Protein AF-A0A4W5LKP6-F1 (afdb_monomer_lite)

Foldseek 3Di:
DDPPDDPCPPPDPVNVVVVVVVVVVVVVVVVVVVVVVVVVVVVVVVVVVPVCVVVVVVVVVVCVVVVVVCVLPVDDPDPDCVVVVVVVVVVVVVVVVVVVLQVQLCVQDPVPDPDRDLQSSQVSLVVDPVNVVCCVVSPDDDDPVVVVVVCVVDVDPPPDD

Sequence (161 aa):
MTRRQKPWKNLTMDTLEELALVMAAMQKNMAAYREIWQELDSIVEEVHSLSFNVEQEVMMRNHITATLQDKLLNNDIATGHTRDILSTLITLEKELFVQHLALSSFNNGPGKDQTLLYSDLANTVEEKETFQFLTDILPKKILVRDYLKLLEENPIEEADN

InterPro domains:
  IPR009072 Histone-fold [G3DSA:1.10.20.10] (74-142)
  IPR009072 Histone-fold [SSF47113] (89-141)
  IPR028744 Cation channel sperm-associated protein 4 [PTHR47077] (6-97)

Structure (mmCIF, N/CA/C/O backbone):
data_AF-A0A4W5LKP6-F1
#
_entry.id   AF-A0A4W5LKP6-F1
#
loop_
_atom_site.group_PDB
_atom_site.id
_atom_site.type_symbol
_atom_site.label_atom_id
_atom_site.label_alt_id
_atom_site.label_comp_id
_atom_site.label_asym_id
_atom_site.label_entity_id
_atom_site.label_seq_id
_atom_site.pdbx_PDB_ins_code
_atom_site.Cartn_x
_atom_site.Cartn_y
_atom_site.Cartn_z
_atom_site.occupancy
_atom_site.B_iso_or_equiv
_atom_site.auth_seq_id
_atom_site.auth_comp_id
_atom_site.auth_asym_id
_atom_site.auth_atom_id
_atom_site.pdbx_PDB_model_num
ATOM 1 N N . MET A 1 1 ? 13.181 -31.151 -61.006 1.00 35.91 1 MET A N 1
ATOM 2 C CA . MET A 1 1 ? 13.962 -31.503 -59.798 1.00 35.91 1 MET A CA 1
ATOM 3 C C . MET A 1 1 ? 14.952 -30.381 -59.499 1.00 35.91 1 MET A C 1
ATOM 5 O O . MET A 1 1 ? 16.002 -30.310 -60.123 1.00 35.91 1 MET A O 1
ATOM 9 N N . THR A 1 2 ? 14.604 -29.456 -58.608 1.00 45.09 2 THR A N 1
ATOM 10 C CA . THR A 1 2 ? 15.450 -28.310 -58.241 1.00 45.09 2 THR A CA 1
ATOM 11 C C . THR A 1 2 ? 16.468 -28.759 -57.192 1.00 45.09 2 THR A C 1
ATOM 13 O O . THR A 1 2 ? 16.099 -29.091 -56.066 1.00 45.09 2 THR A O 1
ATOM 16 N N . ARG A 1 3 ? 17.758 -28.822 -57.558 1.00 53.28 3 ARG A N 1
ATOM 17 C CA . ARG A 1 3 ? 18.841 -29.083 -56.595 1.00 53.28 3 ARG A CA 1
ATOM 18 C C . ARG A 1 3 ? 18.823 -27.973 -55.547 1.00 53.28 3 ARG A C 1
ATOM 20 O O . ARG A 1 3 ? 19.173 -26.840 -55.859 1.00 53.28 3 ARG A O 1
ATOM 27 N N . ARG A 1 4 ? 18.464 -28.303 -54.304 1.00 54.31 4 ARG A N 1
ATOM 28 C CA . ARG A 1 4 ? 18.706 -27.427 -53.153 1.00 54.31 4 ARG A CA 1
ATOM 29 C C . ARG A 1 4 ? 20.220 -27.224 -53.038 1.00 54.31 4 ARG A C 1
ATOM 31 O O . ARG A 1 4 ? 20.940 -28.133 -52.624 1.00 54.31 4 ARG A O 1
ATOM 38 N N . GLN A 1 5 ? 20.729 -26.074 -53.479 1.00 60.44 5 GLN A N 1
ATOM 39 C CA . GLN A 1 5 ? 22.098 -25.680 -53.163 1.00 60.44 5 GLN A CA 1
ATOM 40 C C . GLN A 1 5 ? 22.194 -25.523 -51.643 1.00 60.44 5 GLN A C 1
ATOM 42 O O . GLN A 1 5 ? 21.361 -24.861 -51.029 1.00 60.44 5 GLN A O 1
ATOM 47 N N . LYS A 1 6 ? 23.185 -26.180 -51.028 1.00 61.56 6 LYS A N 1
ATOM 48 C CA . LYS A 1 6 ? 23.495 -25.974 -49.610 1.00 61.56 6 LYS A CA 1
ATOM 49 C C . LYS A 1 6 ? 23.804 -24.476 -49.404 1.00 61.56 6 LYS A C 1
ATOM 51 O O . LYS A 1 6 ? 24.618 -23.958 -50.168 1.00 61.56 6 LYS A O 1
ATOM 56 N N . PRO A 1 7 ? 23.194 -23.801 -48.413 1.00 61.34 7 PRO A N 1
ATOM 57 C CA . PRO A 1 7 ? 23.232 -22.336 -48.276 1.00 61.34 7 PRO A CA 1
ATOM 58 C C . PRO A 1 7 ? 24.637 -21.762 -48.021 1.00 61.34 7 PRO A C 1
ATOM 60 O O . PRO A 1 7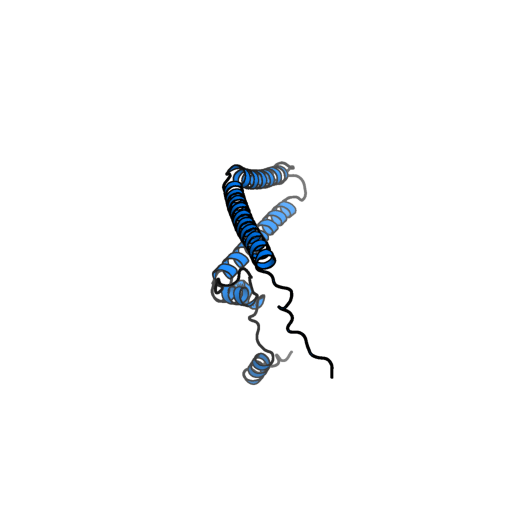 ? 24.878 -20.584 -48.225 1.00 61.34 7 PRO A O 1
ATOM 63 N N . TRP A 1 8 ? 25.587 -22.615 -47.646 1.00 60.88 8 TRP A N 1
ATOM 64 C CA . TRP A 1 8 ? 26.955 -22.263 -47.264 1.00 60.88 8 TRP A CA 1
ATOM 65 C C . TRP A 1 8 ? 27.932 -22.115 -48.440 1.00 60.88 8 TRP A C 1
ATOM 67 O O . TRP A 1 8 ? 29.123 -21.934 -48.226 1.00 60.88 8 TRP A O 1
ATOM 77 N N . LYS A 1 9 ? 27.465 -22.228 -49.691 1.00 63.06 9 LYS A N 1
ATOM 78 C CA . LYS A 1 9 ? 28.341 -22.185 -50.878 1.00 63.06 9 LYS A CA 1
ATOM 79 C C . LYS A 1 9 ? 28.959 -20.812 -51.168 1.00 63.06 9 LYS A C 1
ATOM 81 O O . LYS A 1 9 ? 29.905 -20.757 -51.943 1.00 63.06 9 LYS A O 1
ATOM 86 N N . ASN A 1 10 ? 28.445 -19.753 -50.543 1.00 64.50 10 ASN A N 1
ATOM 87 C CA . ASN A 1 10 ? 28.951 -18.384 -50.674 1.00 64.50 10 ASN A CA 1
ATOM 88 C C . ASN A 1 10 ? 29.767 -17.935 -49.449 1.00 64.50 10 ASN A C 1
ATOM 90 O O . ASN A 1 10 ? 30.127 -16.768 -49.362 1.00 64.50 10 ASN A O 1
ATOM 94 N N . LEU A 1 11 ? 30.018 -18.838 -48.495 1.00 68.88 11 LEU A N 1
ATOM 95 C CA . LEU A 1 11 ? 30.808 -18.544 -47.307 1.00 68.88 11 LEU A CA 1
ATOM 96 C C . LEU A 1 11 ? 32.290 -18.713 -47.660 1.00 68.88 11 LEU A C 1
ATOM 98 O O . LEU A 1 11 ? 32.785 -19.836 -47.775 1.00 68.88 11 LEU A O 1
ATOM 102 N N . THR A 1 12 ? 32.974 -17.600 -47.903 1.00 80.00 12 THR A N 1
ATOM 103 C CA . THR A 1 12 ? 34.428 -17.561 -48.098 1.00 80.00 12 THR A CA 1
ATOM 104 C C . THR A 1 12 ? 35.130 -17.337 -46.759 1.00 80.00 12 THR A C 1
ATOM 106 O O . THR A 1 12 ? 34.509 -16.909 -45.785 1.00 80.00 12 THR A O 1
ATOM 109 N N . MET A 1 13 ? 36.431 -17.628 -46.693 1.00 78.00 13 MET A N 1
ATOM 110 C CA . MET A 1 13 ? 37.240 -17.345 -45.501 1.00 78.00 13 MET A CA 1
ATOM 111 C C . MET A 1 13 ? 37.140 -15.866 -45.097 1.00 78.00 13 MET A C 1
ATOM 113 O O . MET A 1 13 ? 36.916 -15.565 -43.931 1.00 78.00 13 MET A O 1
ATOM 117 N N . ASP A 1 14 ? 37.154 -14.967 -46.081 1.00 80.69 14 ASP A N 1
ATOM 118 C CA . ASP A 1 14 ? 37.006 -13.525 -45.872 1.00 80.69 14 ASP A CA 1
ATOM 119 C C . ASP A 1 14 ? 35.677 -13.180 -45.172 1.00 80.69 14 ASP A C 1
ATOM 121 O O . ASP A 1 14 ? 35.660 -12.444 -44.189 1.00 80.69 14 ASP A O 1
ATOM 125 N N . THR A 1 15 ? 34.556 -13.795 -45.586 1.00 82.44 15 THR A N 1
ATOM 126 C CA . THR A 1 15 ? 33.260 -13.585 -44.907 1.00 82.44 15 THR A CA 1
ATOM 127 C C . THR A 1 15 ? 33.245 -14.113 -43.469 1.00 82.44 15 THR A C 1
ATOM 129 O O . THR A 1 15 ? 32.515 -13.590 -42.631 1.00 82.44 15 THR A O 1
ATOM 132 N N . LEU A 1 16 ? 34.045 -15.137 -43.151 1.00 81.62 16 LEU A N 1
ATOM 133 C CA . LEU A 1 16 ? 34.185 -15.648 -41.783 1.00 81.62 16 LEU A CA 1
ATOM 134 C C . LEU A 1 16 ? 35.034 -14.717 -40.909 1.00 81.62 16 LEU A C 1
ATOM 136 O O . LEU A 1 16 ? 34.708 -14.534 -39.735 1.00 81.62 16 LEU A O 1
ATOM 140 N N . GLU A 1 17 ? 36.081 -14.108 -41.466 1.00 85.69 17 GLU A N 1
ATOM 141 C CA . GLU A 1 17 ? 36.898 -13.106 -40.772 1.00 85.69 17 GLU A CA 1
ATOM 142 C C . GLU A 1 17 ? 36.093 -11.831 -40.476 1.00 85.69 17 GLU A C 1
ATOM 144 O O . GLU A 1 17 ? 36.121 -11.331 -39.348 1.00 85.69 17 GLU A O 1
ATOM 149 N N . GLU A 1 18 ? 35.291 -11.360 -41.434 1.00 88.19 18 GLU A N 1
ATOM 150 C CA . GLU A 1 18 ? 34.370 -10.232 -41.233 1.00 88.19 18 GLU A CA 1
ATOM 151 C C . GLU A 1 18 ? 33.335 -10.526 -40.135 1.00 88.19 18 GLU A C 1
ATOM 153 O O . GLU A 1 18 ? 33.100 -9.695 -39.252 1.00 88.19 18 GLU A O 1
ATOM 158 N N . LEU A 1 19 ? 32.754 -11.731 -40.127 1.00 87.19 19 LEU A N 1
ATOM 159 C CA . LEU A 1 19 ? 31.827 -12.158 -39.074 1.00 87.19 19 LEU A CA 1
ATOM 160 C C . LEU A 1 19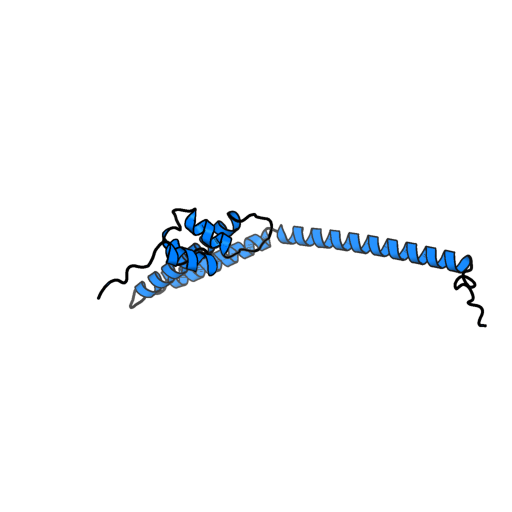 ? 32.507 -12.229 -37.700 1.00 87.19 19 LEU A C 1
ATOM 162 O O . LEU A 1 19 ? 31.902 -11.833 -36.702 1.00 87.19 19 LEU A O 1
ATOM 166 N N . ALA A 1 20 ? 33.757 -12.692 -37.628 1.00 87.19 20 ALA A N 1
ATOM 167 C CA . ALA A 1 20 ? 34.526 -12.712 -36.385 1.00 87.19 20 ALA A CA 1
ATOM 168 C C . ALA A 1 20 ? 34.763 -11.298 -35.837 1.00 87.19 20 ALA A C 1
ATOM 170 O O . ALA A 1 20 ? 34.614 -11.070 -34.632 1.00 87.19 20 ALA A O 1
ATOM 171 N N . LEU A 1 21 ? 35.047 -10.336 -36.718 1.00 88.38 21 LEU A N 1
ATOM 172 C CA . LEU A 1 21 ? 35.202 -8.931 -36.350 1.00 88.38 21 LEU A CA 1
ATOM 173 C C . LEU A 1 21 ? 33.900 -8.347 -35.777 1.00 88.38 21 LEU A C 1
ATOM 175 O O . LEU A 1 21 ? 33.915 -7.681 -34.740 1.00 88.38 21 LEU A O 1
ATOM 179 N N . VAL A 1 22 ? 32.763 -8.637 -36.419 1.00 92.56 22 VAL A N 1
ATOM 180 C CA . VAL A 1 22 ? 31.435 -8.197 -35.959 1.00 92.56 22 VAL A CA 1
ATOM 181 C C . VAL A 1 22 ? 31.086 -8.814 -34.606 1.00 92.56 22 VAL A C 1
ATOM 183 O O . VAL A 1 22 ? 30.615 -8.105 -33.717 1.00 92.56 22 VAL A O 1
ATOM 186 N N . MET A 1 23 ? 31.356 -10.106 -34.406 1.00 89.06 23 MET A N 1
ATOM 187 C CA . MET A 1 23 ? 31.127 -10.766 -33.116 1.00 89.06 23 MET A CA 1
ATOM 188 C C . MET A 1 23 ? 31.977 -10.148 -32.003 1.00 89.06 23 MET A C 1
ATOM 190 O O . MET A 1 23 ? 31.448 -9.860 -30.929 1.00 89.06 23 MET A O 1
ATOM 194 N N . ALA A 1 24 ? 33.259 -9.878 -32.262 1.00 89.94 24 ALA A N 1
ATOM 195 C CA . ALA A 1 24 ? 34.132 -9.210 -31.299 1.00 89.94 24 ALA A CA 1
ATOM 196 C C . ALA A 1 24 ? 33.631 -7.793 -30.961 1.00 89.94 24 ALA A C 1
ATOM 198 O O . ALA A 1 24 ? 33.614 -7.396 -29.793 1.00 89.94 24 ALA A O 1
ATOM 199 N N . ALA A 1 25 ? 33.157 -7.041 -31.960 1.00 91.12 25 ALA A N 1
ATOM 200 C CA . ALA A 1 25 ? 32.572 -5.718 -31.755 1.00 91.12 25 ALA A CA 1
ATOM 201 C C . ALA A 1 25 ? 31.270 -5.772 -30.933 1.00 91.12 25 ALA A C 1
ATOM 203 O O . ALA A 1 25 ? 31.084 -4.961 -3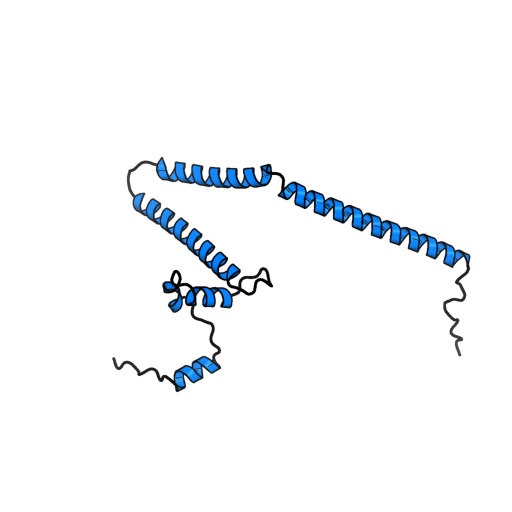0.025 1.00 91.12 25 ALA A O 1
ATOM 204 N N . MET A 1 26 ? 30.392 -6.746 -31.195 1.00 92.31 26 MET A N 1
ATOM 205 C CA . MET A 1 26 ? 29.167 -6.955 -30.413 1.00 92.31 26 MET A CA 1
ATOM 206 C C . MET A 1 26 ? 29.476 -7.330 -28.964 1.00 92.31 26 MET A C 1
ATOM 208 O O . MET A 1 26 ? 28.872 -6.776 -28.049 1.00 92.31 26 MET A O 1
ATOM 212 N N . GLN A 1 27 ? 30.442 -8.221 -28.737 1.00 92.12 27 GLN A N 1
ATOM 213 C CA . GLN A 1 27 ? 30.879 -8.590 -27.389 1.00 92.12 27 GLN A CA 1
ATOM 214 C C . GLN A 1 27 ? 31.433 -7.385 -26.628 1.00 92.12 27 GLN A C 1
ATOM 216 O O . GLN A 1 27 ? 31.086 -7.177 -25.466 1.00 92.12 27 GLN A O 1
ATOM 221 N N . LYS A 1 28 ? 32.234 -6.552 -27.299 1.00 92.69 28 LYS A N 1
ATOM 222 C CA . LYS A 1 28 ? 32.749 -5.309 -26.720 1.00 92.69 28 LYS A CA 1
ATOM 223 C C . LYS A 1 28 ? 31.626 -4.331 -26.363 1.00 92.69 28 LYS A C 1
ATOM 225 O O . LYS A 1 28 ? 31.669 -3.727 -25.298 1.00 92.69 28 LYS A O 1
ATOM 230 N N . ASN A 1 29 ? 30.611 -4.202 -27.218 1.00 92.31 29 ASN A N 1
ATOM 231 C CA . ASN A 1 29 ? 29.446 -3.355 -26.950 1.00 92.31 29 ASN A CA 1
ATOM 232 C C . ASN A 1 29 ? 28.637 -3.865 -25.742 1.00 92.31 29 ASN A C 1
ATOM 234 O O . ASN A 1 29 ? 28.298 -3.099 -24.846 1.00 92.31 29 ASN A O 1
ATOM 238 N N . MET A 1 30 ? 28.412 -5.177 -25.656 1.00 92.06 30 MET A N 1
ATOM 239 C CA . MET A 1 30 ? 27.732 -5.793 -24.511 1.00 92.06 30 MET A CA 1
ATOM 240 C C . MET A 1 30 ? 28.481 -5.564 -23.191 1.00 92.06 30 MET A C 1
ATOM 242 O O . MET A 1 30 ? 27.846 -5.334 -22.163 1.00 92.06 30 MET A O 1
ATOM 246 N N . ALA A 1 31 ? 29.817 -5.606 -23.212 1.00 91.56 31 ALA A N 1
ATOM 247 C CA . ALA A 1 31 ? 30.635 -5.295 -22.041 1.00 91.56 31 ALA A CA 1
ATOM 248 C C . ALA A 1 31 ? 30.487 -3.824 -21.618 1.00 91.56 31 ALA A C 1
ATOM 250 O O . ALA A 1 31 ? 30.213 -3.558 -20.452 1.00 91.56 31 ALA A O 1
ATOM 251 N N . ALA A 1 32 ? 30.555 -2.889 -22.570 1.00 90.81 32 ALA A N 1
ATOM 252 C CA . ALA A 1 32 ? 30.364 -1.464 -22.295 1.00 90.81 32 ALA A CA 1
ATOM 253 C C . ALA A 1 32 ? 28.960 -1.156 -21.740 1.00 90.81 32 ALA A C 1
ATOM 255 O O . ALA A 1 32 ? 28.821 -0.383 -20.799 1.00 90.81 32 ALA A O 1
ATOM 256 N N . TYR A 1 33 ? 27.910 -1.799 -22.267 1.00 89.75 33 TYR A N 1
ATOM 257 C CA . TYR A 1 33 ? 26.549 -1.649 -21.736 1.00 89.75 33 TYR A CA 1
ATOM 258 C C . TYR A 1 33 ? 26.440 -2.107 -20.277 1.00 89.75 33 TYR A C 1
ATOM 260 O O . TYR A 1 33 ? 25.741 -1.483 -19.480 1.00 89.75 33 TYR A O 1
ATOM 268 N N . ARG A 1 34 ? 27.138 -3.191 -19.916 1.00 92.31 34 ARG A N 1
ATOM 269 C CA . ARG A 1 34 ? 27.191 -3.672 -18.532 1.00 92.31 34 ARG A CA 1
ATOM 270 C C . ARG A 1 34 ? 27.894 -2.666 -17.617 1.00 92.31 34 ARG A C 1
ATOM 272 O O . ARG A 1 34 ? 27.382 -2.429 -16.530 1.00 92.31 34 ARG A O 1
ATOM 279 N N . GLU A 1 35 ? 29.018 -2.093 -18.043 1.00 93.94 35 GLU A N 1
ATOM 280 C CA . GLU A 1 35 ? 29.744 -1.076 -17.263 1.00 93.94 35 GLU A CA 1
ATOM 281 C C . GLU A 1 35 ? 28.869 0.157 -17.011 1.00 93.94 35 GLU A C 1
ATOM 283 O O . GLU A 1 35 ? 28.712 0.570 -15.865 1.00 93.94 35 GLU A O 1
ATOM 288 N N . ILE A 1 36 ? 28.188 0.659 -18.047 1.00 94.38 36 ILE A N 1
ATOM 289 C CA . ILE A 1 36 ? 27.258 1.794 -17.924 1.00 94.38 36 ILE A CA 1
ATOM 290 C C . ILE A 1 36 ? 26.141 1.495 -16.913 1.00 94.38 36 ILE A C 1
ATOM 292 O O . ILE A 1 36 ? 25.774 2.357 -16.119 1.00 94.38 36 ILE A O 1
ATOM 296 N N . TRP A 1 37 ? 25.597 0.276 -16.920 1.00 93.31 37 TRP A N 1
ATOM 297 C CA . TRP A 1 37 ? 24.580 -0.121 -15.944 1.00 93.31 37 TRP A CA 1
ATOM 298 C C . TRP A 1 37 ? 25.106 -0.150 -14.513 1.00 93.31 37 TRP A C 1
ATOM 300 O O . TRP A 1 37 ? 24.395 0.266 -13.605 1.00 93.31 37 TRP A O 1
ATOM 310 N N . GLN A 1 38 ? 26.332 -0.632 -14.311 1.00 94.31 38 GLN A N 1
ATOM 311 C CA . GLN A 1 38 ? 26.958 -0.665 -12.989 1.00 94.31 38 GLN A CA 1
ATOM 312 C C . GLN A 1 38 ? 27.245 0.746 -12.465 1.00 94.31 38 GLN A C 1
ATOM 314 O O . GLN A 1 38 ? 27.033 1.010 -11.285 1.00 94.31 38 GLN A O 1
ATOM 319 N N . GLU A 1 39 ? 27.675 1.663 -13.335 1.00 94.88 39 GLU A N 1
ATOM 320 C CA . GLU A 1 39 ? 27.838 3.076 -12.978 1.00 94.88 39 GLU A CA 1
ATOM 321 C C . GLU A 1 39 ? 26.498 3.724 -12.614 1.00 94.88 39 GLU A C 1
ATOM 323 O O . GLU A 1 39 ? 26.411 4.421 -11.605 1.00 94.88 39 GLU A O 1
ATOM 328 N N . LEU A 1 40 ? 25.437 3.462 -13.385 1.00 92.75 40 LEU A N 1
ATOM 329 C CA . LEU A 1 40 ? 24.101 3.986 -13.092 1.00 92.75 40 LEU A CA 1
ATOM 330 C C . LEU A 1 40 ? 23.571 3.481 -11.744 1.00 92.75 40 LEU A C 1
ATOM 332 O O . LEU A 1 40 ? 23.053 4.275 -10.965 1.00 92.75 40 LEU A O 1
ATOM 336 N N . ASP A 1 41 ? 23.721 2.186 -11.466 1.00 91.06 41 ASP A N 1
ATOM 337 C CA . ASP A 1 41 ? 23.319 1.567 -10.197 1.00 91.06 41 ASP A CA 1
ATOM 338 C C . ASP A 1 41 ? 24.078 2.192 -9.014 1.00 91.06 41 ASP A C 1
ATOM 340 O O . ASP A 1 41 ? 23.478 2.607 -8.024 1.00 91.06 41 ASP A O 1
ATOM 344 N N . SER A 1 42 ? 25.391 2.398 -9.173 1.00 91.50 42 SER A N 1
ATOM 345 C CA . SER A 1 42 ? 26.217 3.092 -8.181 1.00 91.50 42 SER A CA 1
ATOM 346 C C . SER A 1 42 ? 25.777 4.541 -7.951 1.00 91.50 42 SER A C 1
ATOM 348 O O . SER A 1 42 ? 25.774 4.992 -6.809 1.00 91.50 42 SER A O 1
ATOM 350 N N . ILE A 1 43 ? 25.410 5.277 -9.006 1.00 88.81 43 ILE A N 1
ATOM 351 C CA . ILE A 1 43 ? 24.914 6.659 -8.895 1.00 88.81 43 ILE A CA 1
ATOM 352 C C . ILE A 1 43 ? 23.568 6.692 -8.166 1.00 88.81 43 ILE A C 1
ATOM 354 O O . ILE A 1 43 ? 23.334 7.587 -7.358 1.00 88.81 43 ILE A O 1
ATOM 358 N N . VAL A 1 44 ? 22.674 5.739 -8.437 1.00 85.75 44 VAL A N 1
ATOM 359 C CA . VAL A 1 44 ? 21.369 5.652 -7.765 1.00 85.75 44 VAL A CA 1
ATOM 360 C C . VAL A 1 44 ? 21.549 5.413 -6.267 1.00 85.75 44 VAL A C 1
ATOM 362 O O . VAL A 1 44 ? 20.943 6.129 -5.467 1.00 85.75 44 VAL A O 1
ATOM 365 N N . GLU A 1 45 ? 22.418 4.478 -5.886 1.00 83.69 45 GLU A N 1
ATOM 366 C CA . GLU A 1 45 ? 22.754 4.230 -4.481 1.00 83.69 45 GLU A CA 1
ATOM 367 C C . GLU A 1 45 ? 23.425 5.448 -3.833 1.00 83.69 45 GLU A C 1
ATOM 369 O O . GLU A 1 45 ? 23.066 5.835 -2.719 1.00 83.69 45 GLU A O 1
ATOM 374 N N . GLU A 1 46 ? 24.340 6.118 -4.540 1.00 85.25 46 GLU A N 1
ATOM 375 C CA . GLU A 1 46 ? 24.974 7.342 -4.049 1.00 85.25 46 GLU A CA 1
ATOM 376 C C . GLU A 1 46 ? 23.929 8.440 -3.802 1.00 85.25 46 GLU A C 1
ATOM 378 O O . GLU A 1 46 ? 23.870 8.979 -2.698 1.00 85.25 46 GLU A O 1
ATOM 383 N N . VAL A 1 47 ? 23.038 8.714 -4.760 1.00 77.75 47 VAL A N 1
ATOM 384 C CA . VAL A 1 47 ? 21.946 9.696 -4.623 1.00 77.75 47 VAL A CA 1
ATOM 385 C C . VAL A 1 47 ? 21.005 9.344 -3.473 1.00 77.75 47 VAL A C 1
ATOM 387 O O . VAL A 1 47 ? 20.585 10.235 -2.733 1.00 77.75 47 VAL A O 1
ATOM 390 N N . HIS A 1 48 ? 20.691 8.063 -3.295 1.00 69.25 48 HIS A N 1
ATOM 391 C CA . HIS A 1 48 ? 19.874 7.601 -2.178 1.00 69.25 48 HIS A CA 1
ATOM 392 C C . HIS A 1 48 ? 20.598 7.773 -0.827 1.00 69.25 48 HIS A C 1
ATOM 394 O O . HIS A 1 48 ? 19.966 8.069 0.187 1.00 69.25 48 HIS A O 1
ATOM 400 N N . SER A 1 49 ? 21.928 7.649 -0.817 1.00 72.75 49 SER A N 1
ATOM 401 C CA . SER A 1 49 ? 22.777 7.825 0.368 1.00 72.75 49 SER A CA 1
ATOM 402 C C . SER A 1 49 ? 23.123 9.282 0.700 1.00 72.75 49 SER A C 1
ATOM 404 O O . SER A 1 49 ? 23.518 9.568 1.834 1.00 72.75 49 SER A O 1
ATOM 406 N N . LEU A 1 50 ? 22.980 10.216 -0.251 1.00 72.00 50 LEU A N 1
ATOM 407 C CA . LEU A 1 50 ? 23.202 11.640 -0.009 1.00 72.00 50 LEU A CA 1
ATOM 408 C C . LEU A 1 50 ? 22.209 12.122 1.055 1.00 72.00 50 LEU A C 1
ATOM 410 O O . LEU A 1 50 ? 21.010 12.276 0.813 1.00 72.00 50 LEU A O 1
ATOM 414 N N . SER A 1 51 ? 22.744 12.405 2.243 1.00 58.47 51 SER A N 1
ATOM 415 C CA . SER A 1 51 ? 22.001 12.806 3.440 1.00 58.47 51 SER A CA 1
ATOM 416 C C . SER A 1 51 ? 21.046 13.970 3.200 1.00 58.47 51 SER A C 1
ATOM 418 O O . SER A 1 51 ? 20.042 14.063 3.885 1.00 58.47 51 SER A O 1
ATOM 420 N N . PHE A 1 52 ? 21.319 14.824 2.212 1.00 57.22 52 PHE A N 1
ATOM 421 C CA . PHE A 1 52 ? 20.480 15.957 1.841 1.00 57.22 52 PHE A CA 1
ATOM 422 C C . PHE A 1 52 ? 19.099 15.551 1.322 1.00 57.22 52 PHE A C 1
ATOM 424 O O . PHE A 1 52 ? 18.145 16.252 1.617 1.00 57.22 52 PHE A O 1
ATOM 431 N N . ASN A 1 53 ? 18.948 14.442 0.591 1.00 57.62 53 ASN A N 1
ATOM 432 C CA . ASN A 1 53 ? 17.620 14.027 0.122 1.00 57.62 53 ASN A CA 1
ATOM 433 C C . ASN A 1 53 ? 16.773 13.495 1.291 1.00 57.62 53 ASN A C 1
ATOM 435 O O . ASN A 1 53 ? 15.608 13.851 1.441 1.00 57.62 53 ASN A O 1
ATOM 439 N N . VAL A 1 54 ? 17.400 12.732 2.192 1.00 59.22 54 VAL A N 1
ATOM 440 C CA . VAL A 1 54 ? 16.778 12.262 3.441 1.00 59.22 54 VAL A CA 1
ATOM 441 C C . VAL A 1 54 ? 16.478 13.433 4.385 1.00 59.22 54 VAL A C 1
ATOM 443 O O . VAL A 1 54 ? 15.406 13.503 4.978 1.00 59.22 54 VAL A O 1
ATOM 446 N N . GLU A 1 55 ? 17.400 14.382 4.517 1.00 61.19 55 GLU A N 1
ATOM 447 C CA . GLU A 1 55 ? 17.268 15.554 5.379 1.00 61.19 55 GLU A CA 1
ATOM 448 C C . GLU A 1 55 ? 16.289 16.576 4.798 1.00 61.19 55 GLU A C 1
ATOM 450 O O . GLU A 1 55 ? 15.562 17.188 5.569 1.00 61.19 55 GLU A O 1
ATOM 455 N N . GLN A 1 56 ? 16.179 16.720 3.472 1.00 61.78 56 GLN A N 1
ATOM 456 C CA . GLN A 1 56 ? 15.125 17.505 2.825 1.00 61.78 56 GLN A CA 1
ATOM 457 C C . GLN A 1 56 ? 13.754 16.854 2.981 1.00 61.78 56 GLN A C 1
ATOM 459 O O . GLN A 1 56 ? 12.808 17.565 3.297 1.00 61.78 56 GLN A O 1
ATOM 464 N N . GLU A 1 57 ? 13.625 15.536 2.831 1.00 62.62 57 GLU A N 1
ATOM 465 C CA . GLU A 1 57 ? 12.387 14.803 3.134 1.00 62.62 57 GLU A CA 1
ATOM 466 C C . GLU A 1 57 ? 11.974 15.004 4.601 1.00 62.62 57 GLU A C 1
ATOM 468 O O . GLU A 1 57 ? 10.842 15.395 4.894 1.00 62.62 57 GLU A O 1
ATOM 473 N N . VAL A 1 58 ? 12.909 14.831 5.541 1.00 70.25 58 VAL A N 1
ATOM 474 C CA . VAL A 1 58 ? 12.671 15.039 6.978 1.00 70.25 58 VAL A CA 1
ATOM 475 C C . VAL A 1 58 ? 12.389 16.508 7.294 1.00 70.25 58 VAL A C 1
ATOM 477 O O . VAL A 1 58 ? 11.493 16.796 8.083 1.00 70.25 58 VAL A O 1
ATOM 480 N N . MET A 1 59 ? 13.092 17.452 6.672 1.00 68.44 59 MET A N 1
ATOM 481 C CA . MET A 1 59 ? 12.873 18.890 6.835 1.00 68.44 59 MET A CA 1
ATOM 482 C C . MET A 1 59 ? 11.531 19.312 6.243 1.00 68.44 59 MET A C 1
ATOM 484 O O . MET A 1 59 ? 10.829 20.084 6.885 1.00 68.44 59 MET A O 1
ATOM 488 N N . MET A 1 60 ? 11.128 18.788 5.082 1.00 65.44 60 MET A N 1
ATOM 489 C CA . MET A 1 60 ? 9.800 19.012 4.506 1.00 65.44 60 MET A CA 1
ATOM 490 C C . MET A 1 60 ? 8.724 18.428 5.414 1.00 65.44 60 MET A C 1
ATOM 492 O O . MET A 1 60 ? 7.755 19.117 5.721 1.00 65.44 60 MET A O 1
ATOM 496 N N . ARG A 1 61 ? 8.911 17.208 5.927 1.00 69.12 61 ARG A N 1
ATOM 497 C CA . ARG A 1 61 ? 7.982 16.573 6.871 1.00 69.12 61 ARG A CA 1
ATOM 498 C C . ARG A 1 61 ? 7.871 17.364 8.174 1.00 69.12 61 ARG A C 1
ATOM 500 O O . ARG A 1 61 ? 6.764 17.616 8.646 1.00 69.12 61 ARG A O 1
ATOM 507 N N . ASN A 1 62 ? 8.993 17.826 8.716 1.00 71.00 62 ASN A N 1
ATOM 508 C CA . ASN A 1 62 ? 9.044 18.666 9.910 1.00 71.00 62 ASN A CA 1
ATOM 509 C C . ASN A 1 62 ? 8.465 20.061 9.650 1.00 71.00 62 ASN A C 1
ATOM 511 O O . ASN A 1 62 ? 7.768 20.582 10.511 1.00 71.00 62 ASN A O 1
ATOM 515 N N . HIS A 1 63 ? 8.685 20.653 8.475 1.00 70.50 63 HIS A N 1
ATOM 516 C CA . HIS A 1 63 ? 8.125 21.948 8.089 1.00 70.50 63 HIS A CA 1
ATOM 517 C C . HIS A 1 63 ? 6.613 21.857 7.890 1.00 70.50 63 HIS A C 1
ATOM 519 O O . HIS A 1 63 ? 5.894 22.703 8.407 1.00 70.50 63 HIS A O 1
ATOM 525 N N . ILE A 1 64 ? 6.107 20.814 7.228 1.00 67.81 64 ILE A N 1
ATOM 526 C CA . ILE A 1 64 ? 4.668 20.535 7.120 1.00 67.81 64 ILE A CA 1
ATOM 527 C C . ILE A 1 64 ? 4.075 20.345 8.519 1.00 67.81 64 ILE A C 1
ATOM 529 O O . ILE A 1 64 ? 3.073 20.978 8.839 1.00 67.81 64 ILE A O 1
ATOM 533 N N . THR A 1 65 ? 4.729 19.554 9.375 1.00 64.94 65 THR A N 1
ATOM 534 C CA . THR A 1 65 ? 4.285 19.316 10.757 1.00 64.94 65 THR A CA 1
ATOM 535 C C . THR A 1 65 ? 4.267 20.611 11.566 1.00 64.94 65 THR A C 1
ATOM 537 O O . THR A 1 65 ? 3.269 20.911 12.207 1.00 64.94 65 THR A O 1
ATOM 540 N N . ALA A 1 66 ? 5.322 21.422 11.494 1.00 65.75 66 ALA A N 1
ATOM 541 C CA . ALA A 1 66 ? 5.431 22.683 12.218 1.00 65.75 66 ALA A CA 1
ATOM 542 C C . ALA A 1 66 ? 4.465 23.746 11.683 1.00 65.75 66 ALA A C 1
ATOM 544 O O . ALA A 1 66 ? 3.859 24.455 12.470 1.00 65.75 66 ALA A O 1
ATOM 545 N N . THR A 1 67 ? 4.269 23.838 10.366 1.00 64.12 67 THR A N 1
ATOM 546 C CA . THR A 1 67 ? 3.339 24.800 9.749 1.00 64.12 67 THR A CA 1
ATOM 547 C C . THR A 1 67 ? 1.891 24.415 10.032 1.00 64.12 67 THR A C 1
ATOM 549 O O . THR A 1 67 ? 1.043 25.283 10.227 1.00 64.12 67 THR A O 1
ATOM 552 N N . LEU A 1 68 ? 1.592 23.115 10.073 1.00 59.59 68 LEU A N 1
ATOM 553 C CA . LEU A 1 68 ? 0.293 22.614 10.500 1.00 59.59 68 LEU A CA 1
ATOM 554 C C . LEU A 1 68 ? 0.085 22.888 11.994 1.00 59.59 68 LEU A C 1
ATOM 556 O O . LEU A 1 68 ? -0.954 23.419 12.360 1.00 59.59 68 LEU A O 1
ATOM 560 N N . GLN A 1 69 ? 1.090 22.630 12.833 1.00 64.19 69 GLN A N 1
ATOM 561 C CA . GLN A 1 69 ? 1.065 22.944 14.263 1.00 64.19 69 GLN A CA 1
ATOM 562 C C . GLN A 1 69 ? 0.842 24.446 14.513 1.00 64.19 69 GLN A C 1
ATOM 564 O O . GLN A 1 69 ? 0.008 24.811 15.333 1.00 64.19 69 GLN A O 1
ATOM 569 N N . ASP A 1 70 ? 1.533 25.312 13.770 1.00 58.47 70 ASP A N 1
ATOM 570 C CA . ASP A 1 70 ? 1.440 26.774 13.855 1.00 58.47 70 ASP A CA 1
ATOM 571 C C . ASP A 1 70 ? 0.044 27.273 13.447 1.00 58.47 70 ASP A C 1
ATOM 573 O O . ASP A 1 70 ? -0.580 28.057 14.161 1.00 58.47 70 ASP A O 1
ATOM 577 N N . LYS A 1 71 ? -0.518 26.728 12.359 1.00 59.09 71 LYS A N 1
ATOM 578 C CA . LYS A 1 71 ? -1.898 27.018 11.929 1.00 59.09 71 LYS A CA 1
ATOM 579 C C . LYS A 1 71 ? -2.963 26.474 12.887 1.00 59.09 71 LYS A C 1
ATOM 581 O O . LYS A 1 71 ? -4.042 27.054 12.958 1.00 59.09 71 LYS A O 1
ATOM 586 N N . LEU A 1 72 ? -2.678 25.380 13.595 1.00 53.88 72 LEU A N 1
ATOM 587 C CA . LEU A 1 72 ? -3.597 24.736 14.541 1.00 53.88 72 LEU A CA 1
ATOM 588 C C . LEU A 1 72 ? -3.544 25.338 15.953 1.00 53.88 72 LEU A C 1
ATOM 590 O O . LEU A 1 72 ? -4.545 25.272 16.661 1.00 53.88 72 LEU A O 1
ATOM 594 N N . LEU A 1 73 ? -2.406 25.902 16.371 1.00 59.19 73 LEU A N 1
ATOM 595 C CA . LEU A 1 73 ? -2.219 26.457 17.717 1.00 59.19 73 LEU A CA 1
ATOM 596 C C . LEU A 1 73 ? -2.346 27.985 17.785 1.00 59.19 73 LEU A C 1
ATOM 598 O O . LEU A 1 73 ? -2.690 28.494 18.849 1.00 59.19 73 LEU A O 1
ATOM 602 N N . ASN A 1 74 ? -2.095 28.711 16.687 1.00 55.94 74 ASN A N 1
ATOM 603 C CA . ASN A 1 74 ? -2.054 30.180 16.704 1.00 55.94 74 ASN A CA 1
ATOM 604 C C . ASN A 1 74 ? -3.313 30.866 16.150 1.00 55.94 74 ASN A C 1
ATOM 606 O O . ASN A 1 74 ? -3.339 32.094 16.093 1.00 55.94 74 ASN A O 1
ATOM 610 N N . ASN A 1 75 ? -4.345 30.127 15.722 1.00 53.00 75 ASN A N 1
ATOM 611 C CA . ASN A 1 75 ? -5.641 30.739 15.413 1.00 53.00 75 ASN A CA 1
ATOM 612 C C . ASN A 1 75 ? -6.532 30.716 16.655 1.00 53.00 75 ASN A C 1
ATOM 614 O O . ASN A 1 75 ? -6.726 29.675 17.281 1.00 53.00 75 ASN A O 1
ATOM 618 N N . ASP A 1 76 ? -7.005 31.902 17.018 1.00 47.09 76 ASP A N 1
ATOM 619 C CA . ASP A 1 76 ? -7.533 32.246 18.325 1.00 47.09 76 ASP A CA 1
ATOM 620 C C . ASP A 1 76 ? -8.603 31.293 18.870 1.00 47.09 76 ASP A C 1
ATOM 622 O O . ASP A 1 76 ? -9.497 30.797 18.182 1.00 47.09 76 ASP A O 1
ATOM 626 N N . ILE A 1 77 ? -8.528 31.127 20.189 1.00 54.09 77 ILE A N 1
ATOM 627 C CA . ILE A 1 77 ? -9.503 30.503 21.080 1.00 54.09 77 ILE A CA 1
ATOM 628 C C . ILE A 1 77 ? -10.794 31.342 21.047 1.00 54.09 77 ILE A C 1
ATOM 630 O O . ILE A 1 77 ? -11.116 32.072 21.980 1.00 54.09 77 ILE A O 1
ATOM 634 N N . ALA A 1 78 ? -11.540 31.292 19.951 1.00 50.41 78 ALA A N 1
ATOM 635 C CA . ALA A 1 78 ? -12.842 31.927 19.842 1.00 50.41 78 ALA A CA 1
ATOM 636 C C . ALA A 1 78 ? -13.698 31.171 18.821 1.00 50.41 78 ALA A C 1
ATOM 638 O O . ALA A 1 78 ? -13.530 31.298 17.617 1.00 50.41 78 ALA A O 1
ATOM 639 N N . THR A 1 79 ? -14.686 30.432 19.332 1.00 48.62 79 THR A N 1
ATOM 640 C CA . THR A 1 79 ? -15.868 29.936 18.600 1.00 48.62 79 THR A CA 1
ATOM 641 C C . THR A 1 79 ? -15.648 28.746 17.638 1.00 48.62 79 THR A C 1
ATOM 643 O O . THR A 1 79 ? -15.325 28.898 16.474 1.00 48.62 79 THR A O 1
ATOM 646 N N . GLY A 1 80 ? -15.901 27.514 18.110 1.00 53.66 80 GLY A N 1
ATOM 647 C CA . GLY A 1 80 ? -16.087 26.321 17.252 1.00 53.66 80 GLY A CA 1
ATOM 648 C C . GLY A 1 80 ? -14.896 25.358 17.110 1.00 53.66 80 GLY A C 1
ATOM 649 O O . GLY A 1 80 ? -15.117 24.164 16.904 1.00 53.66 80 GLY A O 1
ATOM 650 N N . HIS A 1 81 ? -13.664 25.819 17.333 1.00 52.59 81 HIS A N 1
ATOM 651 C CA . HIS A 1 81 ? -12.440 25.075 16.998 1.00 52.59 81 HIS A CA 1
ATOM 652 C C . HIS A 1 81 ? -12.092 23.855 17.857 1.00 52.59 81 HIS A C 1
ATOM 654 O O . HIS A 1 81 ? -11.319 23.017 17.411 1.00 52.59 81 HIS A O 1
ATOM 660 N N . THR A 1 82 ? -12.663 23.661 19.051 1.00 49.56 82 THR A N 1
ATOM 661 C CA . THR A 1 82 ? -12.407 22.422 19.818 1.00 49.56 82 THR A CA 1
ATOM 662 C C . THR A 1 82 ? -12.883 21.184 19.058 1.00 49.56 82 THR A C 1
ATOM 664 O O . THR A 1 82 ? -12.224 20.150 19.101 1.00 49.56 82 THR A O 1
ATOM 667 N N . ARG A 1 83 ? -13.995 21.287 18.314 1.00 52.41 83 ARG A N 1
ATOM 668 C CA . ARG A 1 83 ? -14.457 20.201 17.437 1.00 52.41 83 ARG A CA 1
ATOM 669 C C . ARG A 1 83 ? -13.463 19.950 16.305 1.00 52.41 83 ARG A C 1
ATOM 671 O O . ARG A 1 83 ? -13.212 18.794 15.984 1.00 52.41 83 ARG A O 1
ATOM 678 N N . ASP A 1 84 ? -12.879 21.010 15.757 1.00 65.69 84 ASP A N 1
ATOM 679 C CA . ASP A 1 84 ? -11.915 20.922 14.662 1.00 65.69 84 ASP A CA 1
ATOM 680 C C . ASP A 1 84 ? -10.585 20.331 15.142 1.00 65.69 84 ASP A C 1
ATOM 682 O O . ASP A 1 84 ? -10.071 19.426 14.500 1.00 65.69 84 ASP A O 1
ATOM 686 N N . ILE A 1 85 ? -10.084 20.733 16.316 1.00 71.69 85 ILE A N 1
ATOM 687 C CA . ILE A 1 85 ? -8.878 20.167 16.944 1.00 71.69 85 ILE A CA 1
ATOM 688 C C . ILE A 1 85 ? -9.083 18.688 17.288 1.00 71.69 85 ILE A C 1
ATOM 690 O O . ILE A 1 85 ? -8.225 17.855 17.015 1.00 71.69 85 ILE A O 1
ATOM 694 N N . LEU A 1 86 ? -10.231 18.323 17.863 1.00 70.31 86 LEU A N 1
ATOM 695 C CA . LEU A 1 86 ? -10.537 16.915 18.121 1.00 70.31 86 LEU A CA 1
ATOM 696 C C . LEU A 1 86 ? -10.635 16.127 16.810 1.00 70.31 86 LEU A C 1
ATOM 698 O O . LEU A 1 86 ? -10.123 15.016 16.726 1.00 70.31 86 LEU A O 1
ATOM 702 N N . SER A 1 87 ? -11.235 16.707 15.769 1.00 71.50 87 SER A N 1
ATOM 703 C CA . SER A 1 87 ? -11.319 16.079 14.450 1.00 71.50 87 SER A CA 1
ATOM 704 C C . SER A 1 87 ? -9.944 15.899 13.805 1.00 71.50 87 SER A C 1
ATOM 706 O O . SER A 1 87 ? -9.697 14.853 13.203 1.00 71.50 87 SER A O 1
ATOM 708 N N . THR A 1 88 ? -9.038 16.873 13.920 1.00 74.50 88 THR A N 1
ATOM 709 C CA . THR A 1 88 ? -7.675 16.749 13.384 1.00 74.50 88 THR A CA 1
ATOM 710 C C . THR A 1 88 ? -6.864 15.715 14.155 1.00 74.50 88 THR A C 1
ATOM 712 O O . THR A 1 88 ? -6.225 14.875 13.524 1.00 74.50 88 THR A O 1
ATOM 715 N N . LEU A 1 89 ? -6.958 15.691 15.488 1.00 77.94 89 LEU A N 1
ATOM 716 C CA . LEU A 1 89 ? -6.310 14.672 16.321 1.00 77.94 89 LEU A CA 1
ATOM 717 C C . LEU A 1 89 ? -6.820 13.262 16.001 1.00 77.94 89 LEU A C 1
ATOM 719 O O . LEU A 1 89 ? -6.014 12.362 15.785 1.00 77.94 89 LEU A O 1
ATOM 723 N N . ILE A 1 90 ? -8.138 13.081 15.876 1.00 77.81 90 ILE A N 1
ATOM 724 C CA . ILE A 1 90 ? -8.745 11.801 15.475 1.00 77.81 90 ILE A CA 1
ATOM 725 C C . ILE A 1 90 ? -8.281 11.390 14.073 1.00 77.81 90 ILE A C 1
ATOM 727 O O . ILE A 1 90 ? -8.065 10.209 13.812 1.00 77.81 90 ILE A O 1
ATOM 731 N N . THR A 1 91 ? -8.144 12.342 13.148 1.00 81.44 91 THR A N 1
ATOM 732 C CA . THR A 1 91 ? -7.676 12.051 11.784 1.00 81.44 91 THR A CA 1
ATOM 733 C C . THR A 1 91 ? -6.230 11.562 11.799 1.00 81.44 91 THR A C 1
ATOM 735 O O . THR A 1 91 ? -5.927 10.551 11.171 1.00 81.44 91 THR A O 1
ATOM 738 N N . LEU A 1 92 ? -5.369 12.225 12.573 1.00 81.94 92 LEU A N 1
ATOM 739 C CA . LEU A 1 92 ? -3.969 11.839 12.731 1.00 81.94 92 LEU A CA 1
ATOM 740 C C . LEU A 1 92 ? -3.825 10.467 13.403 1.00 81.94 92 LEU A C 1
ATOM 742 O O . LEU A 1 92 ? -3.047 9.630 12.947 1.00 81.94 92 LEU A O 1
ATOM 746 N N . GLU A 1 93 ? -4.595 10.215 14.463 1.00 81.69 93 GLU A N 1
ATOM 747 C CA . GLU A 1 93 ? -4.604 8.926 15.157 1.00 81.69 93 GLU A CA 1
ATOM 748 C C . GLU A 1 93 ? -5.049 7.796 14.220 1.00 81.69 93 GLU A C 1
ATOM 750 O O . GLU A 1 93 ? -4.406 6.748 14.167 1.00 81.69 93 GLU A O 1
ATOM 755 N N . LYS A 1 94 ? -6.095 8.024 13.414 1.00 84.88 94 LYS A N 1
ATOM 756 C CA . LYS A 1 94 ? -6.557 7.060 12.405 1.00 84.88 94 LYS A CA 1
ATOM 757 C C . LYS A 1 94 ? -5.503 6.785 11.338 1.00 84.88 94 LYS A C 1
ATOM 759 O O . LYS A 1 94 ? -5.331 5.632 10.950 1.00 84.88 94 LYS A O 1
ATOM 764 N N . GLU A 1 95 ? -4.802 7.810 10.863 1.00 84.69 95 GLU A N 1
ATOM 765 C CA . GLU A 1 95 ? -3.732 7.640 9.878 1.00 84.69 95 GLU A CA 1
ATOM 766 C C . GLU A 1 95 ? -2.589 6.785 10.445 1.00 84.69 95 GLU A C 1
ATOM 768 O O . GLU A 1 95 ? -2.168 5.809 9.818 1.00 84.69 95 GLU A O 1
ATOM 773 N N . LEU A 1 96 ? -2.147 7.093 11.667 1.00 87.62 96 LEU A N 1
ATOM 774 C CA . LEU A 1 96 ? -1.096 6.338 12.345 1.00 87.62 96 LEU A CA 1
ATOM 775 C C . LEU A 1 96 ? -1.530 4.896 12.641 1.00 87.62 96 LEU A C 1
ATOM 777 O O . LEU A 1 96 ? -0.741 3.964 12.481 1.00 87.62 96 LEU A O 1
ATOM 781 N N . PHE A 1 97 ? -2.794 4.704 13.020 1.00 91.38 97 PHE A N 1
ATOM 782 C CA . PHE A 1 97 ? -3.379 3.388 13.237 1.00 91.38 97 PHE A CA 1
ATOM 783 C C . PHE A 1 97 ? -3.330 2.527 11.968 1.00 91.38 97 PHE A C 1
ATOM 785 O O . PHE A 1 97 ? -2.846 1.394 12.012 1.00 91.38 97 PHE A O 1
ATOM 792 N N . VAL A 1 98 ? -3.771 3.068 10.827 1.00 91.06 98 VAL A N 1
ATOM 793 C CA . VAL A 1 98 ? -3.753 2.351 9.540 1.00 91.06 98 VAL A CA 1
ATOM 794 C C . VAL A 1 98 ? -2.321 1.999 9.130 1.00 91.06 98 VAL A C 1
ATOM 796 O O . VAL A 1 98 ? -2.071 0.867 8.714 1.00 91.06 98 VAL A O 1
ATOM 799 N N . GLN A 1 99 ? -1.367 2.921 9.301 1.00 90.44 99 GLN A N 1
ATOM 800 C CA . GLN A 1 99 ? 0.051 2.651 9.035 1.00 90.44 99 GLN A CA 1
ATOM 801 C C . GLN A 1 99 ? 0.593 1.525 9.927 1.00 90.44 99 GLN A C 1
ATOM 803 O O . GLN A 1 99 ? 1.245 0.601 9.435 1.00 90.44 99 GLN A O 1
ATOM 808 N N . HIS A 1 100 ? 0.299 1.563 11.230 1.00 92.00 100 HIS A N 1
ATOM 809 C CA . HIS A 1 100 ? 0.763 0.554 12.180 1.00 92.00 100 HIS A CA 1
ATOM 810 C C . HIS A 1 100 ? 0.172 -0.835 11.901 1.00 92.00 100 HIS A C 1
ATOM 812 O O . HIS A 1 100 ? 0.884 -1.842 11.988 1.00 92.00 100 HIS A O 1
ATOM 818 N N . LEU A 1 101 ? -1.109 -0.893 11.533 1.00 90.81 101 LEU A N 1
ATOM 819 C CA . LEU A 1 101 ? -1.795 -2.125 11.153 1.00 90.81 101 LEU A CA 1
ATOM 820 C C . LEU A 1 101 ? -1.218 -2.709 9.855 1.00 90.81 101 LEU A C 1
ATOM 822 O O . LEU A 1 101 ? -0.908 -3.900 9.813 1.00 90.81 101 LEU A O 1
ATOM 826 N N . ALA A 1 102 ? -1.003 -1.882 8.828 1.00 90.44 102 ALA A N 1
ATOM 827 C CA . ALA A 1 102 ? -0.417 -2.317 7.559 1.00 90.44 102 ALA A CA 1
ATOM 828 C C . ALA A 1 102 ? 1.014 -2.845 7.737 1.00 90.44 102 ALA A C 1
ATOM 830 O O . ALA A 1 102 ? 1.327 -3.937 7.267 1.00 90.44 102 ALA A O 1
ATOM 831 N N . LEU A 1 103 ? 1.862 -2.119 8.475 1.00 89.88 103 LEU A N 1
ATOM 832 C CA . LEU A 1 103 ? 3.240 -2.533 8.754 1.00 89.88 103 LEU A CA 1
ATOM 833 C C . LEU A 1 103 ? 3.289 -3.819 9.589 1.00 89.88 103 LEU A C 1
ATOM 835 O O . LEU A 1 103 ? 4.070 -4.724 9.298 1.00 89.88 103 LEU A O 1
ATOM 839 N N . SER A 1 104 ? 2.438 -3.915 10.614 1.00 89.38 104 SER A N 1
ATOM 840 C CA . SER A 1 104 ? 2.312 -5.130 11.422 1.00 89.38 104 SER A CA 1
ATOM 841 C C . SER A 1 104 ? 1.914 -6.334 10.579 1.00 89.38 104 SER A C 1
ATOM 843 O O . SER A 1 104 ? 2.488 -7.400 10.765 1.00 89.38 104 SER A O 1
ATOM 845 N N . SER A 1 105 ? 0.969 -6.147 9.659 1.00 89.44 105 SER A N 1
ATOM 846 C CA . SER A 1 105 ? 0.465 -7.212 8.791 1.00 89.44 105 SER A CA 1
ATOM 847 C C . SER A 1 105 ? 1.498 -7.634 7.752 1.00 89.44 105 SER A C 1
ATOM 849 O O . SER A 1 105 ? 1.696 -8.822 7.518 1.00 89.44 105 SER A O 1
ATOM 851 N N . PHE A 1 106 ? 2.232 -6.671 7.194 1.00 87.50 106 PHE A N 1
ATOM 852 C CA . PHE A 1 106 ? 3.312 -6.927 6.244 1.00 87.50 106 PHE A CA 1
ATOM 853 C C . PHE A 1 106 ? 4.449 -7.745 6.869 1.00 87.50 106 PHE A C 1
ATOM 855 O O . PHE A 1 106 ? 4.927 -8.702 6.268 1.00 87.50 106 PHE A O 1
ATOM 862 N N . ASN A 1 107 ? 4.836 -7.417 8.105 1.00 84.56 107 ASN A N 1
ATOM 863 C CA . ASN A 1 107 ? 5.877 -8.145 8.835 1.00 84.56 107 ASN A CA 1
ATOM 864 C C . ASN A 1 107 ? 5.429 -9.537 9.314 1.00 84.56 107 ASN A C 1
ATOM 866 O O . ASN A 1 107 ? 6.280 -10.364 9.633 1.00 84.56 107 ASN A O 1
ATOM 870 N N . ASN A 1 108 ? 4.117 -9.784 9.400 1.00 80.62 108 ASN A N 1
ATOM 871 C CA . ASN A 1 108 ? 3.558 -11.074 9.809 1.00 80.62 108 ASN A CA 1
ATOM 872 C C . ASN A 1 108 ? 3.432 -12.067 8.642 1.00 80.62 108 ASN A C 1
ATOM 874 O O . ASN A 1 108 ? 3.367 -13.276 8.854 1.00 80.62 108 ASN A O 1
ATOM 878 N N . GLY A 1 109 ? 3.380 -11.561 7.407 1.00 71.19 109 GLY A N 1
ATOM 879 C CA . GLY A 1 109 ? 3.312 -12.378 6.201 1.00 71.19 109 GLY A CA 1
ATOM 880 C C . GLY A 1 109 ? 4.625 -13.124 5.918 1.00 71.19 109 GLY A C 1
ATOM 881 O O . GLY A 1 109 ? 5.700 -12.727 6.376 1.00 71.19 109 GLY A O 1
ATOM 882 N N . PRO A 1 110 ? 4.587 -14.212 5.128 1.00 62.62 110 PRO A N 1
ATOM 883 C CA . PRO A 1 110 ? 5.801 -14.852 4.647 1.00 62.62 110 PRO A CA 1
ATOM 884 C C . PRO A 1 110 ? 6.476 -13.872 3.684 1.00 62.62 110 PRO A C 1
ATOM 886 O O . PRO A 1 110 ? 6.038 -13.776 2.544 1.00 62.62 110 PRO A O 1
ATOM 889 N N . GLY A 1 111 ? 7.490 -13.130 4.146 1.00 59.72 111 GLY A N 1
ATOM 890 C CA . GLY A 1 111 ? 8.167 -12.013 3.458 1.00 59.72 111 GLY A CA 1
ATOM 891 C C . GLY A 1 111 ? 8.864 -12.352 2.131 1.00 59.72 111 GLY A C 1
ATOM 892 O O . GLY A 1 111 ? 10.053 -12.098 1.964 1.00 59.72 111 GLY A O 1
ATOM 893 N N . LYS A 1 112 ? 8.137 -12.970 1.200 1.00 59.28 112 LYS A N 1
ATOM 894 C CA . LYS A 1 112 ? 8.581 -13.456 -0.106 1.00 59.28 112 LYS A CA 1
ATOM 895 C C . LYS A 1 112 ? 8.086 -12.577 -1.248 1.00 59.28 112 LYS A C 1
ATOM 897 O O . LYS A 1 112 ? 8.779 -12.506 -2.252 1.00 59.28 112 LYS A O 1
ATOM 902 N N . ASP A 1 113 ? 6.979 -11.863 -1.057 1.00 62.69 113 ASP A N 1
ATOM 903 C CA . ASP A 1 113 ? 6.442 -10.907 -2.020 1.00 62.69 113 ASP A CA 1
ATOM 904 C C . ASP A 1 113 ? 6.260 -9.549 -1.329 1.00 62.69 113 ASP A C 1
ATOM 906 O O . ASP A 1 113 ? 5.711 -9.474 -0.233 1.00 62.69 113 ASP A O 1
ATOM 910 N N . GLN A 1 114 ? 6.695 -8.451 -1.958 1.00 71.81 114 GLN A N 1
ATOM 911 C CA . GLN A 1 114 ? 6.506 -7.072 -1.461 1.00 71.81 114 GLN A CA 1
ATOM 912 C C . GLN A 1 114 ? 5.028 -6.612 -1.508 1.00 71.81 114 GLN A C 1
ATOM 914 O O . GLN A 1 114 ? 4.738 -5.429 -1.666 1.00 71.81 114 GLN A O 1
ATOM 919 N N . THR A 1 115 ? 4.069 -7.536 -1.420 1.00 82.19 115 THR A N 1
ATOM 920 C CA . THR A 1 115 ? 2.634 -7.271 -1.557 1.00 82.19 115 THR A CA 1
ATOM 921 C C . THR A 1 115 ? 1.905 -7.699 -0.294 1.00 82.19 115 THR A C 1
ATOM 923 O O . THR A 1 115 ? 2.013 -8.845 0.125 1.00 82.19 115 THR A O 1
ATOM 926 N N . LEU A 1 116 ? 1.127 -6.784 0.284 1.00 85.25 116 LEU A N 1
ATOM 927 C CA . LEU A 1 116 ? 0.271 -7.065 1.433 1.00 85.25 116 LEU A CA 1
ATOM 928 C C . LEU A 1 116 ? -1.057 -7.683 0.969 1.00 85.25 116 LEU A C 1
ATOM 930 O O . LEU A 1 116 ? -1.781 -7.063 0.182 1.00 85.25 116 LEU A O 1
ATOM 934 N N . LEU A 1 117 ? -1.401 -8.875 1.462 1.00 87.88 117 LEU A N 1
ATOM 935 C CA . LEU A 1 117 ? -2.667 -9.544 1.156 1.00 87.88 117 LEU A CA 1
ATOM 936 C C . LEU A 1 117 ? -3.681 -9.399 2.297 1.00 87.88 117 LEU A C 1
ATOM 938 O O . LEU A 1 117 ? -3.345 -9.195 3.461 1.00 87.88 117 LEU A O 1
ATOM 942 N N . TYR A 1 118 ? -4.963 -9.578 1.966 1.00 87.94 118 TYR A N 1
ATOM 943 C CA . TYR A 1 118 ? -6.041 -9.566 2.962 1.00 87.94 118 TYR A CA 1
ATOM 944 C C . TYR A 1 118 ? -5.870 -10.651 4.036 1.00 87.94 118 TYR A C 1
ATOM 946 O O . TYR A 1 118 ? -6.217 -10.436 5.193 1.00 87.94 118 TYR A O 1
ATOM 954 N N . SER A 1 119 ? -5.335 -11.820 3.668 1.00 86.25 119 SER A N 1
ATOM 955 C CA . SER A 1 119 ? -5.055 -12.901 4.619 1.00 86.25 119 SER A CA 1
ATOM 956 C C . SER A 1 119 ? -4.067 -12.477 5.698 1.00 86.25 119 SER A C 1
ATOM 958 O O . SER A 1 119 ? -4.242 -12.858 6.849 1.00 86.25 119 SER A O 1
ATOM 960 N N . ASP A 1 120 ? -3.074 -11.664 5.339 1.00 88.75 120 ASP A N 1
ATOM 961 C CA . ASP A 1 120 ? -2.045 -11.201 6.270 1.00 88.75 120 ASP A CA 1
ATOM 962 C C . ASP A 1 120 ? -2.669 -10.257 7.301 1.00 88.75 120 ASP A C 1
ATOM 964 O O . ASP A 1 120 ? -2.462 -10.422 8.501 1.00 88.75 120 ASP A O 1
ATOM 968 N N . LEU A 1 121 ? -3.536 -9.351 6.834 1.00 89.50 121 LEU A N 1
ATOM 969 C CA . LEU A 1 121 ? -4.311 -8.451 7.686 1.00 89.50 121 LEU A CA 1
ATOM 970 C C . LEU A 1 121 ? -5.223 -9.219 8.654 1.00 89.50 121 LEU A C 1
ATOM 972 O O . LEU A 1 121 ? -5.194 -8.975 9.858 1.00 89.50 121 LEU A O 1
ATOM 976 N N . ALA A 1 122 ? -6.008 -10.170 8.141 1.00 89.12 122 ALA A N 1
ATOM 977 C CA . ALA A 1 122 ? -6.939 -10.949 8.955 1.00 89.12 122 ALA A CA 1
ATOM 978 C C . ALA A 1 122 ? -6.217 -11.843 9.982 1.00 89.12 122 ALA A C 1
ATOM 980 O O . ALA A 1 122 ? -6.717 -12.033 11.088 1.00 89.12 122 ALA A O 1
ATOM 981 N N . ASN A 1 123 ? -5.035 -12.370 9.646 1.00 88.25 123 ASN A N 1
ATOM 982 C CA . ASN A 1 123 ? -4.220 -13.147 10.583 1.00 88.25 123 ASN A CA 1
ATOM 983 C C . ASN A 1 123 ? -3.612 -12.255 11.671 1.00 88.25 123 ASN A C 1
ATOM 985 O O . ASN A 1 123 ? -3.702 -12.578 12.849 1.00 88.25 123 ASN A O 1
ATOM 989 N N . THR A 1 124 ? -3.055 -11.097 11.309 1.00 90.00 124 THR A N 1
ATOM 990 C CA . THR A 1 124 ? -2.492 -10.156 12.288 1.00 90.00 124 THR A CA 1
ATOM 991 C C . THR A 1 124 ? -3.534 -9.611 13.262 1.00 90.00 124 THR A C 1
ATOM 993 O O . THR A 1 124 ? -3.206 -9.391 14.427 1.00 90.00 124 THR A O 1
ATOM 996 N N . VAL A 1 125 ? -4.774 -9.412 12.807 1.00 91.06 125 VAL A N 1
ATOM 997 C CA . VAL A 1 125 ? -5.897 -8.990 13.659 1.00 91.06 125 VAL A CA 1
ATOM 998 C C . VAL A 1 125 ? -6.276 -10.054 14.692 1.00 91.06 125 VAL A C 1
ATOM 1000 O O . VAL A 1 125 ? -6.597 -9.703 15.820 1.00 91.06 125 VAL A O 1
ATOM 1003 N N . GLU A 1 126 ? -6.222 -11.334 14.327 1.00 86.38 126 GLU A N 1
ATOM 1004 C CA . GLU A 1 126 ? -6.547 -12.440 15.238 1.00 86.38 126 GLU A CA 1
ATOM 1005 C C . GLU A 1 126 ? -5.394 -12.773 16.199 1.00 86.38 126 GLU A C 1
ATOM 1007 O O . GLU A 1 126 ? -5.623 -13.155 17.342 1.00 86.38 126 GLU A O 1
ATOM 1012 N N . GLU A 1 127 ? -4.145 -12.635 15.750 1.00 87.75 127 GLU A N 1
ATOM 1013 C CA . GLU A 1 127 ? -2.969 -12.997 16.548 1.00 87.75 127 GLU A CA 1
ATOM 1014 C C . GLU A 1 127 ? -2.578 -11.925 17.573 1.00 87.75 127 GLU A C 1
ATOM 1016 O O . GLU A 1 127 ? -2.033 -12.250 18.632 1.00 87.75 127 GLU A O 1
ATOM 1021 N N . LYS A 1 128 ? -2.812 -10.640 17.272 1.00 87.62 128 LYS A N 1
ATOM 1022 C CA . LYS A 1 128 ? -2.413 -9.535 18.151 1.00 87.62 128 LYS A CA 1
ATOM 1023 C C . LYS A 1 128 ? -3.587 -9.029 18.979 1.00 87.62 128 LYS A C 1
ATOM 1025 O O . LYS A 1 128 ? -4.511 -8.419 18.450 1.00 87.62 128 LYS A O 1
ATOM 1030 N N . GLU A 1 129 ? -3.443 -9.112 20.301 1.00 88.38 129 GLU A N 1
ATOM 1031 C CA . GLU A 1 129 ? -4.401 -8.567 21.278 1.00 88.38 129 GLU A CA 1
ATOM 1032 C C . GLU A 1 129 ? -4.760 -7.094 21.004 1.00 88.38 129 GLU A C 1
ATOM 1034 O O . GLU A 1 129 ? -5.918 -6.696 21.111 1.00 88.38 129 GLU A O 1
ATOM 1039 N N . THR A 1 130 ? -3.790 -6.286 20.556 1.00 88.31 130 THR A N 1
ATOM 1040 C CA . THR A 1 130 ? -3.991 -4.864 20.226 1.00 88.31 130 THR A CA 1
ATOM 1041 C C . THR A 1 130 ? -4.994 -4.621 19.098 1.00 88.31 130 THR A C 1
ATOM 1043 O O . THR A 1 130 ? -5.496 -3.507 18.965 1.00 88.31 130 THR A O 1
ATOM 1046 N N . PHE A 1 131 ? -5.265 -5.627 18.266 1.00 91.88 131 PHE A N 1
ATOM 1047 C CA . PHE A 1 131 ? -6.161 -5.538 17.116 1.00 91.88 131 PHE A CA 1
ATOM 1048 C C . PHE A 1 131 ? -7.431 -6.368 17.272 1.00 91.88 131 PHE A C 1
ATOM 1050 O O . PHE A 1 131 ? -8.264 -6.335 16.371 1.00 91.8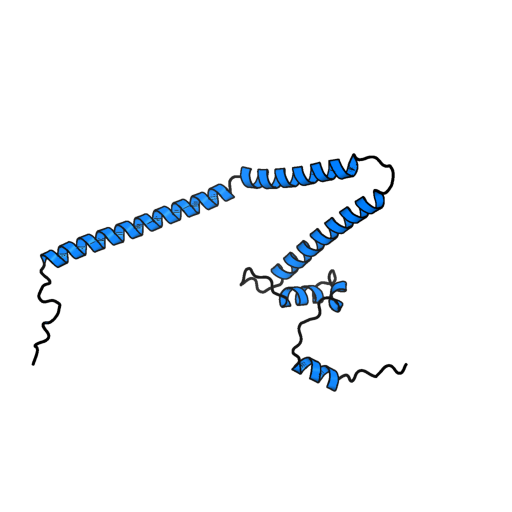8 131 PHE A O 1
ATOM 1057 N N . GLN A 1 132 ? -7.639 -7.031 18.413 1.00 88.44 132 GLN A N 1
ATOM 1058 C CA . GLN A 1 132 ? -8.792 -7.908 18.629 1.00 88.44 132 GLN A CA 1
ATOM 1059 C C . GLN A 1 132 ? -10.134 -7.198 18.387 1.00 88.44 132 GLN A C 1
ATOM 1061 O O . GLN A 1 132 ? -11.081 -7.802 17.909 1.00 88.44 132 GLN A O 1
ATOM 1066 N N . PHE A 1 133 ? -10.215 -5.888 18.638 1.00 90.94 133 PHE A N 1
ATOM 1067 C CA . PHE A 1 133 ? -11.419 -5.095 18.368 1.00 90.94 133 PHE A CA 1
ATOM 1068 C C . PHE A 1 133 ? -11.821 -5.036 16.879 1.00 90.94 133 PHE A C 1
ATOM 1070 O O . PHE A 1 133 ? -12.926 -4.603 16.557 1.00 90.94 133 PHE A O 1
ATOM 1077 N N . LEU A 1 134 ? -10.932 -5.438 15.965 1.00 91.12 134 LEU A N 1
ATOM 1078 C CA . LEU A 1 134 ? -11.190 -5.501 14.531 1.00 91.12 134 LEU A CA 1
ATOM 1079 C C . LEU A 1 134 ? -11.677 -6.874 14.057 1.00 91.12 134 LEU A C 1
ATOM 1081 O O . LEU A 1 134 ? -12.048 -6.967 12.890 1.00 91.12 134 LEU A O 1
ATOM 1085 N N . THR A 1 135 ? -11.707 -7.923 14.888 1.00 87.44 135 THR A N 1
ATOM 1086 C CA . THR A 1 135 ? -12.093 -9.280 14.438 1.00 87.44 135 THR A CA 1
ATOM 1087 C C . THR A 1 135 ? -13.495 -9.337 13.847 1.00 87.44 135 THR A C 1
ATOM 1089 O O . THR A 1 135 ? -13.733 -10.062 12.883 1.00 87.44 135 THR A O 1
ATOM 1092 N N . ASP A 1 136 ? -14.400 -8.515 14.374 1.00 84.62 136 ASP A N 1
ATOM 1093 C CA . ASP A 1 136 ? -15.798 -8.467 13.941 1.00 84.62 136 ASP A CA 1
ATOM 1094 C C . ASP A 1 136 ? -15.972 -7.653 12.647 1.00 84.62 136 ASP A C 1
ATOM 1096 O O . ASP A 1 136 ? -16.963 -7.793 11.932 1.00 84.62 136 ASP A O 1
ATOM 1100 N N . ILE A 1 137 ? -14.994 -6.799 12.330 1.00 88.19 137 ILE A N 1
ATOM 1101 C CA . ILE A 1 137 ? -14.995 -5.896 11.170 1.00 88.19 137 ILE A CA 1
ATOM 1102 C C . ILE A 1 137 ? -14.159 -6.477 10.017 1.00 88.19 137 ILE A C 1
ATOM 1104 O O . ILE A 1 137 ? -14.475 -6.258 8.846 1.00 88.19 137 ILE A O 1
ATOM 1108 N N . LEU A 1 138 ? -13.104 -7.230 10.336 1.00 85.12 138 LEU A N 1
ATOM 1109 C CA . LEU A 1 138 ? -12.178 -7.877 9.406 1.00 85.12 138 LEU A CA 1
ATOM 1110 C C . LEU A 1 138 ? -12.233 -9.404 9.571 1.00 85.12 138 LEU A C 1
ATOM 1112 O O . LEU A 1 138 ? -11.270 -10.020 10.034 1.00 85.12 138 LEU A O 1
ATOM 1116 N N . PRO A 1 139 ? -13.345 -10.044 9.174 1.00 76.56 139 PRO A N 1
ATOM 1117 C CA . PRO A 1 139 ? -13.491 -11.483 9.303 1.00 76.56 139 PRO A CA 1
ATOM 1118 C C . PRO A 1 139 ? -12.510 -12.218 8.388 1.00 76.56 139 PRO A C 1
ATOM 1120 O O . PRO A 1 139 ? -12.209 -11.786 7.265 1.00 76.56 139 PRO A O 1
ATOM 1123 N N . LYS A 1 140 ? -12.055 -13.396 8.819 1.00 77.25 140 LYS A N 1
ATOM 1124 C CA . LYS A 1 140 ? -11.300 -14.287 7.937 1.00 77.25 140 LYS A CA 1
ATOM 1125 C C . LYS A 1 140 ? -12.159 -14.710 6.757 1.00 77.25 140 LYS A C 1
ATOM 1127 O O . LYS A 1 140 ? -13.330 -15.062 6.888 1.00 77.25 140 LYS A O 1
ATOM 1132 N N . LYS A 1 141 ? -11.551 -14.696 5.574 1.00 74.69 141 LYS A N 1
ATOM 1133 C CA . LYS A 1 141 ? -12.227 -15.122 4.355 1.00 74.69 141 LYS A CA 1
ATOM 1134 C C . LYS A 1 141 ? -12.459 -16.633 4.419 1.00 74.69 141 LYS A C 1
ATOM 1136 O O . LYS A 1 141 ? -11.513 -17.405 4.300 1.00 74.69 141 LYS A O 1
ATOM 1141 N N . ILE A 1 142 ? -13.714 -17.038 4.583 1.00 75.25 142 ILE A N 1
ATOM 1142 C CA . ILE A 1 142 ? -14.143 -18.438 4.514 1.00 75.25 142 ILE A CA 1
ATOM 1143 C C . ILE A 1 142 ? -14.675 -18.760 3.118 1.00 75.25 142 ILE A C 1
ATOM 1145 O O . ILE A 1 142 ? -15.173 -17.887 2.401 1.00 75.25 142 ILE A O 1
ATOM 1149 N N . LEU A 1 143 ? -14.560 -20.019 2.698 1.00 79.44 143 LEU A N 1
ATOM 1150 C CA . LEU A 1 143 ? -15.177 -20.462 1.452 1.00 79.44 143 LEU A CA 1
ATOM 1151 C C . LEU A 1 143 ? -16.667 -20.714 1.678 1.00 79.44 143 LEU A C 1
ATOM 1153 O O . LEU A 1 143 ? -17.068 -21.184 2.736 1.00 79.44 143 LEU A O 1
ATOM 1157 N N . VAL A 1 144 ? -17.483 -20.485 0.645 1.00 82.50 144 VAL A N 1
ATOM 1158 C CA . VAL A 1 144 ? -18.944 -20.691 0.710 1.00 82.50 144 VAL A CA 1
ATOM 1159 C C . VAL A 1 144 ? -19.292 -22.109 1.171 1.00 82.50 144 VAL A C 1
ATOM 1161 O O . VAL A 1 144 ? -20.177 -22.291 1.993 1.00 82.50 144 VAL A O 1
ATOM 1164 N N . ARG A 1 145 ? -18.552 -23.120 0.702 1.00 82.50 145 ARG A N 1
ATOM 1165 C CA . ARG A 1 145 ? -18.728 -24.516 1.136 1.00 82.50 145 ARG A CA 1
ATOM 1166 C C . ARG A 1 145 ? -18.491 -24.727 2.636 1.00 82.50 145 ARG A C 1
ATOM 1168 O O . ARG A 1 145 ? -19.131 -25.586 3.224 1.00 82.50 145 ARG A O 1
ATOM 1175 N N . ASP A 1 146 ? -17.566 -23.975 3.227 1.00 83.19 146 ASP A N 1
ATOM 1176 C CA . ASP A 1 146 ? -17.205 -24.101 4.639 1.00 83.19 146 ASP A CA 1
ATOM 1177 C C . ASP A 1 146 ? -18.211 -23.323 5.494 1.00 83.19 146 ASP A C 1
ATOM 1179 O O . ASP A 1 146 ? -18.618 -23.797 6.547 1.00 83.19 146 ASP A O 1
ATOM 1183 N N . TYR A 1 147 ? -18.708 -22.191 4.984 1.00 80.38 147 TYR A N 1
ATOM 1184 C CA . TYR A 1 147 ? -19.831 -21.472 5.582 1.00 80.38 147 TYR A CA 1
ATOM 1185 C C . TYR A 1 147 ? -21.114 -22.315 5.624 1.00 80.38 147 TYR A C 1
ATOM 1187 O O . TYR A 1 147 ? -21.767 -22.383 6.658 1.00 80.38 147 TYR A O 1
ATOM 1195 N N . LEU A 1 148 ? -21.454 -23.001 4.526 1.00 83.12 148 LEU A N 1
ATOM 1196 C CA . LEU A 1 148 ? -22.630 -23.878 4.470 1.00 83.12 148 LEU A CA 1
ATOM 1197 C C . LEU A 1 148 ? -22.538 -25.027 5.482 1.00 83.12 148 LEU A C 1
ATOM 1199 O O . LEU A 1 148 ? -23.513 -25.305 6.169 1.00 83.12 148 LEU A O 1
ATOM 1203 N N . LYS A 1 149 ? -21.355 -25.636 5.633 1.00 88.88 149 LYS A N 1
ATOM 1204 C CA . LYS A 1 149 ? -21.112 -26.638 6.682 1.00 88.88 149 LYS A CA 1
ATOM 1205 C C . LYS A 1 149 ? -21.272 -26.060 8.085 1.00 88.88 149 LYS A C 1
ATOM 1207 O O . LYS A 1 149 ? -21.873 -26.698 8.935 1.00 88.88 149 LYS A O 1
ATOM 1212 N N . LEU A 1 150 ? -20.777 -24.844 8.319 1.00 83.56 150 LEU A N 1
ATOM 1213 C CA . LEU A 1 150 ? -20.899 -24.183 9.618 1.00 83.56 150 LEU A CA 1
ATOM 1214 C C . LEU A 1 150 ? -22.365 -23.897 9.989 1.00 83.56 150 LEU A C 1
ATOM 1216 O O . LEU A 1 150 ? -22.714 -24.012 11.159 1.00 83.56 150 LEU A O 1
ATOM 1220 N N . LEU A 1 151 ? -23.220 -23.587 9.005 1.00 83.31 151 LEU A N 1
ATOM 1221 C CA . LEU A 1 151 ? -24.671 -23.453 9.195 1.00 83.31 151 LEU A CA 1
ATOM 1222 C C . LEU A 1 151 ? -25.372 -24.795 9.456 1.00 83.31 151 LEU A C 1
ATOM 1224 O O . LEU A 1 151 ? -26.347 -24.833 10.201 1.00 83.31 151 LEU A O 1
ATOM 1228 N N . GLU A 1 152 ? -24.900 -25.885 8.847 1.00 85.94 152 GLU A N 1
ATOM 1229 C CA . GLU A 1 152 ? -25.404 -27.237 9.126 1.00 85.94 152 GLU A CA 1
ATOM 1230 C C . GLU A 1 152 ? -25.003 -27.719 10.532 1.00 85.94 152 GLU A C 1
ATOM 1232 O O . GLU A 1 152 ? -25.787 -28.394 11.196 1.00 85.94 152 GLU A O 1
ATOM 1237 N N . GLU A 1 153 ? -23.799 -27.365 10.994 1.00 83.81 153 GLU A N 1
ATOM 1238 C CA . GLU A 1 153 ? -23.258 -27.755 12.305 1.00 83.81 153 GLU A CA 1
ATOM 1239 C C . GLU A 1 153 ? -23.762 -26.874 13.458 1.00 83.81 153 GLU A C 1
ATOM 1241 O O . GLU A 1 153 ? -23.938 -27.367 14.571 1.00 83.81 153 GLU A O 1
ATOM 1246 N N . ASN A 1 154 ? -24.015 -25.587 13.201 1.00 76.38 154 ASN A N 1
ATOM 1247 C CA . ASN A 1 154 ? -24.570 -24.633 14.161 1.00 76.38 154 ASN A CA 1
ATOM 1248 C C . ASN A 1 154 ? -25.793 -23.945 13.539 1.00 76.38 154 ASN A C 1
ATOM 1250 O O . ASN A 1 154 ? -25.680 -22.803 13.078 1.00 76.38 154 ASN A O 1
ATOM 1254 N N . PRO A 1 155 ? -26.953 -24.627 13.484 1.00 69.62 155 PRO A N 1
ATOM 1255 C CA . PRO A 1 155 ? -28.181 -23.999 13.026 1.00 69.62 155 PRO A CA 1
ATOM 1256 C C . PRO A 1 155 ? -28.442 -22.769 13.891 1.00 69.62 155 PRO A C 1
ATOM 1258 O O . PRO A 1 155 ? -28.492 -22.855 15.117 1.00 69.62 155 PRO A O 1
ATOM 1261 N N . ILE A 1 156 ? -28.551 -21.612 13.240 1.00 67.44 156 ILE A N 1
ATOM 1262 C CA . ILE A 1 156 ? -28.893 -20.360 13.906 1.00 67.44 156 ILE A CA 1
ATOM 1263 C C . ILE A 1 156 ? -30.292 -20.576 14.479 1.00 67.44 156 ILE A C 1
ATOM 1265 O O . ILE A 1 156 ? -31.245 -20.711 13.714 1.00 67.44 156 ILE A O 1
ATOM 1269 N N . GLU A 1 157 ? -30.407 -20.678 15.805 1.00 66.81 157 GLU A N 1
ATOM 1270 C CA . GLU A 1 157 ? -31.709 -20.648 16.463 1.00 66.81 157 GLU A CA 1
ATOM 1271 C C . GLU A 1 157 ? -32.368 -19.332 16.047 1.00 66.81 157 GLU A C 1
ATOM 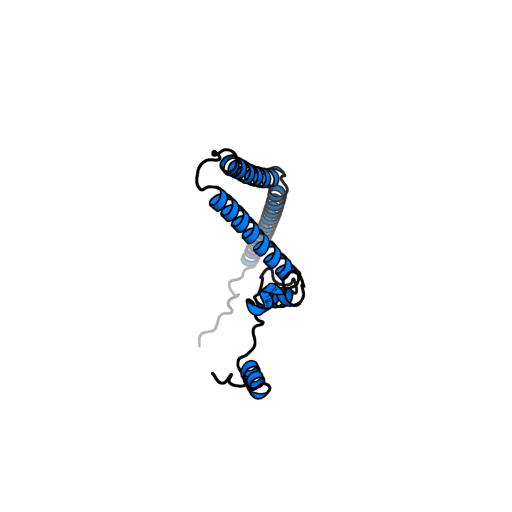1273 O O . GLU A 1 157 ? -31.845 -18.252 16.335 1.00 66.81 157 GLU A O 1
ATOM 1278 N N . GLU A 1 158 ? -33.459 -19.417 15.279 1.00 57.41 158 GLU A N 1
ATOM 1279 C CA . GLU A 1 158 ? -34.264 -18.246 14.964 1.00 57.41 158 GLU A CA 1
ATOM 1280 C C . GLU A 1 158 ? -34.682 -17.637 16.302 1.00 57.41 158 GLU A C 1
ATOM 1282 O O . GLU A 1 158 ? -35.411 -18.252 17.080 1.00 57.41 158 GLU A O 1
ATOM 1287 N N . ALA A 1 159 ? -34.145 -16.457 16.612 1.00 54.09 159 ALA A N 1
ATOM 1288 C CA . ALA A 1 159 ? -34.607 -15.684 17.744 1.00 54.09 159 ALA A CA 1
ATOM 1289 C C . ALA A 1 159 ? -36.069 -15.322 17.461 1.00 54.09 159 ALA A C 1
ATOM 1291 O O . ALA A 1 159 ? -36.351 -14.430 16.660 1.00 54.09 159 ALA A O 1
ATOM 1292 N N . ASP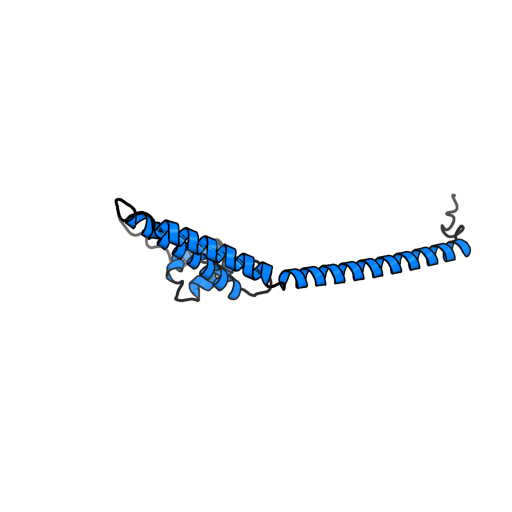 A 1 160 ? -36.987 -16.063 18.079 1.00 51.84 160 ASP A N 1
ATOM 1293 C CA . ASP A 1 160 ? -38.407 -15.742 18.100 1.00 51.84 160 ASP A CA 1
ATOM 1294 C C . ASP A 1 160 ? -38.588 -14.344 18.730 1.00 51.84 160 ASP A C 1
ATOM 1296 O O . ASP A 1 160 ? -38.465 -14.178 19.944 1.00 51.84 160 ASP A O 1
ATOM 1300 N N . ASN A 1 161 ? -38.916 -13.378 17.861 1.00 39.53 161 ASN A N 1
ATOM 1301 C CA . ASN A 1 161 ? -39.580 -12.080 18.087 1.00 39.53 161 ASN A CA 1
ATOM 1302 C C . ASN A 1 161 ? -38.849 -10.967 18.866 1.00 39.53 161 ASN A C 1
ATOM 1304 O O . ASN A 1 161 ? -38.921 -10.930 20.117 1.00 39.53 161 ASN A O 1
#

Organism: NCBI:txid62062

pLDDT: mean 76.32, std 14.25, range [35.91, 94.88]

Secondary structure (DSSP, 8-state):
------GGGG--HHHHHHHHHHHHHHHHHHHHHHHHHHHHHHHHHHHHH-HHHHHHHHHHHHHHHHHHHHHHHSS-S-SSHHHHHHHHHHHHHHHHHHHHHHHHHHHHS-TTSS---HHHHHHHHHH-GGGGGGTTTS-----HHHHHHHHHHS-------

Radius of gyration: 33.01 Å; chains: 1; bounding box: 77×64×81 Å